Protein AF-A0A1G1KCV7-F1 (afdb_monomer)

Nearest PDB structures (foldseek):
  3gty-assembly2_X  TM=7.359E-01  e=5.611E-01  Thermotoga maritima
  2dzl-assembly1_A  TM=5.352E-01  e=9.002E+00  Homo sapiens

Solvent-accessible surface area (backbone atoms only — not comparable to full-atom values): 4154 Å² total; per-residue (Å²): 117,70,64,61,54,51,48,50,54,49,21,63,74,70,71,54,68,53,56,69,68,56,41,51,51,52,40,47,51,50,11,61,75,67,72,44,59,51,70,60,41,41,75,75,40,46,67,59,48,37,52,52,47,25,50,51,52,38,51,52,50,49,60,75,68,44,83,78,76,73,85,122

pLDDT: mean 91.51, std 11.53, range [41.41, 98.19]

Mean predicted aligned error: 4.9 Å

Radius of gyration: 15.2 Å; Cα contacts (8 Å, |Δi|>4): 41; chains: 1; bounding box: 31×30×43 Å

Structure (mmCIF, N/CA/C/O backbone):
data_AF-A0A1G1KCV7-F1
#
_entry.id   AF-A0A1G1KCV7-F1
#
loop_
_atom_site.group_PDB
_atom_site.id
_atom_site.type_symbol
_atom_site.label_atom_id
_atom_site.label_alt_id
_atom_site.label_comp_id
_atom_site.label_asym_id
_atom_site.label_entity_id
_atom_site.label_seq_id
_atom_site.pdbx_PDB_ins_code
_atom_site.Cartn_x
_atom_site.Cartn_y
_atom_site.Cartn_z
_atom_site.occupancy
_atom_site.B_iso_or_equiv
_atom_site.auth_seq_id
_atom_site.auth_comp_id
_atom_site.auth_asym_id
_atom_site.auth_atom_id
_atom_site.pdbx_PDB_model_num
ATOM 1 N N . MET A 1 1 ? 5.009 -10.278 14.932 1.00 65.12 1 MET A N 1
ATOM 2 C CA . MET A 1 1 ? 4.052 -11.384 14.687 1.00 65.12 1 MET A CA 1
ATOM 3 C C . MET A 1 1 ? 2.630 -11.128 15.191 1.00 65.12 1 MET A C 1
ATOM 5 O O . MET A 1 1 ? 1.726 -11.312 14.398 1.00 65.12 1 MET A O 1
ATOM 9 N N . LYS A 1 2 ? 2.369 -10.696 16.439 1.00 82.94 2 LYS A N 1
ATOM 10 C CA . LYS A 1 2 ? 0.976 -10.441 16.887 1.00 82.94 2 LYS A CA 1
ATOM 11 C C . LYS A 1 2 ? 0.343 -9.174 16.294 1.00 82.94 2 LYS A C 1
ATOM 13 O O . LYS A 1 2 ? -0.818 -9.211 15.921 1.00 82.94 2 LYS A O 1
ATOM 18 N N . LEU A 1 3 ? 1.110 -8.086 16.190 1.00 87.00 3 LEU A N 1
ATOM 19 C CA . 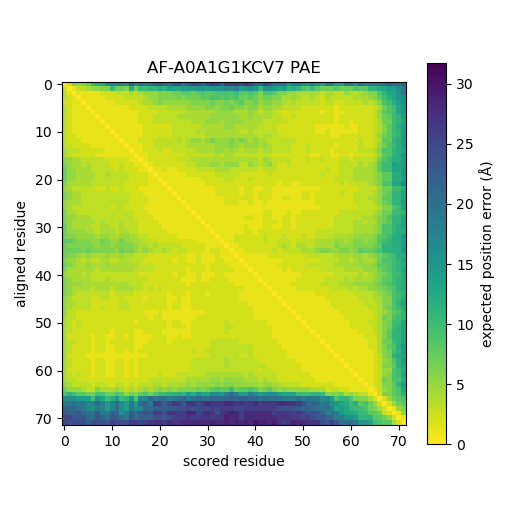LEU A 1 3 ? 0.618 -6.808 15.662 1.00 87.00 3 LEU A CA 1
ATOM 20 C C . LEU A 1 3 ? 0.158 -6.925 14.202 1.00 87.00 3 LEU A C 1
ATOM 22 O O . LEU A 1 3 ? -0.980 -6.591 13.911 1.00 87.00 3 LEU A O 1
ATOM 26 N N . TYR A 1 4 ? 0.999 -7.487 13.329 1.00 86.19 4 TYR A N 1
ATOM 27 C CA . TYR A 1 4 ? 0.665 -7.722 11.918 1.00 86.19 4 TYR A CA 1
ATOM 28 C C . TYR A 1 4 ? -0.639 -8.520 11.752 1.00 86.19 4 TYR A C 1
ATOM 30 O O . TYR A 1 4 ? -1.516 -8.121 10.999 1.00 86.19 4 TYR A O 1
ATOM 38 N N . PHE A 1 5 ? -0.823 -9.592 12.533 1.00 92.06 5 PHE A N 1
ATOM 39 C CA . PHE A 1 5 ? -2.066 -10.369 12.510 1.00 92.06 5 PHE A CA 1
ATOM 40 C C . PHE A 1 5 ? -3.294 -9.534 12.905 1.00 92.06 5 PHE A C 1
ATOM 42 O O . PHE A 1 5 ? -4.352 -9.666 12.296 1.00 92.06 5 PHE A O 1
ATOM 49 N N . VAL A 1 6 ? -3.165 -8.667 13.914 1.00 93.38 6 VAL A N 1
ATOM 50 C CA . VAL A 1 6 ? -4.254 -7.773 14.335 1.00 93.38 6 VAL A CA 1
ATOM 51 C C . VAL A 1 6 ? -4.574 -6.754 13.242 1.00 93.38 6 VAL A C 1
ATOM 53 O O . VAL A 1 6 ? -5.743 -6.594 12.906 1.00 93.38 6 VAL A O 1
ATOM 56 N N . LEU A 1 7 ? -3.559 -6.119 12.649 1.00 94.50 7 LEU A N 1
ATOM 57 C CA . LEU A 1 7 ? -3.751 -5.160 11.557 1.00 94.50 7 LEU A CA 1
ATOM 58 C C . LEU A 1 7 ? 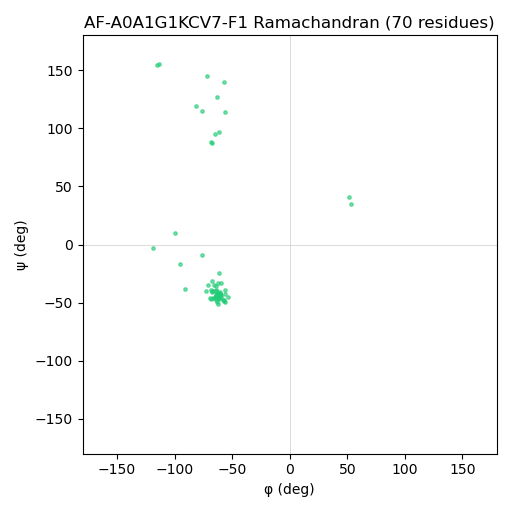-4.411 -5.824 10.347 1.00 94.50 7 LEU A C 1
ATOM 60 O O . LEU A 1 7 ? -5.379 -5.293 9.815 1.00 94.50 7 LEU A O 1
ATOM 64 N N . GLN A 1 8 ? -3.981 -7.030 9.979 1.00 94.12 8 GLN A N 1
ATOM 65 C CA . GLN A 1 8 ? -4.615 -7.788 8.906 1.00 94.12 8 GLN A CA 1
ATOM 66 C C . GLN A 1 8 ? -6.098 -8.068 9.198 1.00 94.12 8 GLN A C 1
ATOM 68 O O . GLN A 1 8 ? -6.940 -7.875 8.326 1.00 94.12 8 GLN A O 1
ATOM 73 N N . LYS A 1 9 ? -6.439 -8.499 10.420 1.00 96.31 9 LYS A N 1
ATOM 74 C CA . LYS A 1 9 ? -7.834 -8.791 10.787 1.00 96.31 9 LYS A CA 1
ATOM 75 C C . LYS A 1 9 ? -8.722 -7.551 10.786 1.00 96.31 9 LYS A C 1
ATOM 77 O O . LYS A 1 9 ? -9.887 -7.656 10.423 1.00 96.31 9 LYS A O 1
ATOM 82 N N . ILE A 1 10 ? -8.178 -6.399 11.170 1.00 95.31 10 ILE A N 1
ATOM 83 C CA . ILE A 1 10 ? -8.895 -5.121 11.111 1.00 95.31 10 ILE A CA 1
ATOM 84 C C . ILE A 1 10 ? -9.091 -4.701 9.655 1.00 95.31 10 ILE A C 1
ATOM 86 O O . ILE A 1 10 ? -10.209 -4.379 9.275 1.00 95.31 10 ILE A O 1
ATOM 90 N N . ALA A 1 11 ? -8.046 -4.781 8.826 1.00 95.88 11 ALA A N 1
ATOM 91 C CA . ALA A 1 11 ? -8.152 -4.489 7.400 1.00 95.88 11 ALA A CA 1
ATOM 92 C C . ALA A 1 11 ? -9.222 -5.347 6.709 1.00 95.88 11 ALA A C 1
ATOM 94 O O . ALA A 1 11 ? -9.994 -4.837 5.907 1.00 95.88 11 ALA A O 1
ATOM 95 N N . GLU A 1 12 ? -9.287 -6.642 7.040 1.00 95.62 12 GLU A N 1
ATOM 96 C CA . GLU A 1 12 ? -10.315 -7.560 6.538 1.00 95.62 12 GLU A CA 1
ATOM 97 C C . GLU A 1 12 ? -11.725 -7.177 7.014 1.00 95.62 12 GLU A C 1
ATOM 99 O O . GLU A 1 12 ? -12.662 -7.222 6.223 1.00 95.62 12 GLU A O 1
ATOM 104 N N . ALA A 1 13 ? -11.888 -6.815 8.291 1.00 96.75 13 ALA A N 1
ATOM 105 C CA . ALA A 1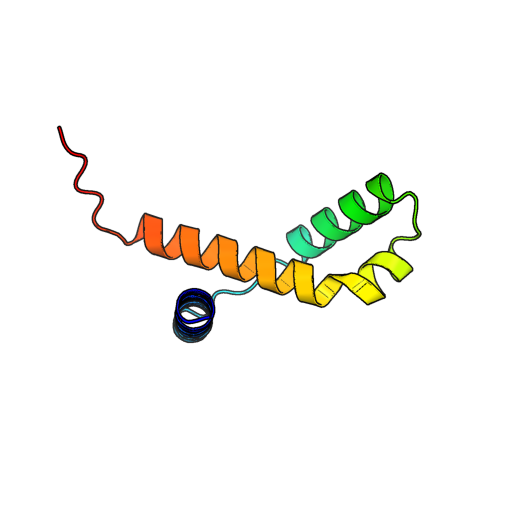 13 ? -13.191 -6.486 8.871 1.00 96.75 13 ALA A CA 1
ATOM 106 C C . ALA A 1 13 ? -13.761 -5.151 8.367 1.00 96.75 13 ALA A C 1
ATOM 108 O O . ALA A 1 13 ? -14.971 -5.029 8.204 1.00 96.75 13 ALA A O 1
ATOM 109 N N . GLU A 1 14 ? -12.888 -4.176 8.116 1.00 95.69 14 GLU A N 1
ATOM 110 C CA . GLU A 1 14 ? -13.242 -2.814 7.696 1.00 95.69 14 GLU A CA 1
ATOM 111 C C . GLU A 1 14 ? -13.088 -2.610 6.177 1.00 95.69 14 GLU A C 1
ATOM 113 O O . GLU A 1 14 ? -13.125 -1.482 5.690 1.00 95.69 14 GLU A O 1
ATOM 118 N N . GLU A 1 15 ? -12.874 -3.699 5.426 1.00 96.12 15 GLU A N 1
ATOM 119 C CA . GLU A 1 15 ? -12.706 -3.710 3.964 1.00 96.12 15 GLU A CA 1
ATOM 120 C C . GLU A 1 15 ? -11.619 -2.735 3.460 1.00 96.12 15 GLU A C 1
ATOM 122 O O . GLU A 1 15 ? -11.707 -2.153 2.376 1.00 96.12 15 GLU A O 1
ATOM 127 N N . ILE A 1 16 ? -10.551 -2.565 4.244 1.00 95.12 16 ILE A N 1
ATOM 128 C CA . ILE A 1 16 ? -9.435 -1.681 3.908 1.00 95.12 16 ILE A CA 1
ATOM 129 C C . ILE A 1 16 ? -8.566 -2.366 2.854 1.00 95.12 16 ILE A C 1
ATOM 131 O O . ILE A 1 16 ? -7.899 -3.373 3.108 1.00 95.12 16 ILE A O 1
ATOM 135 N N . VAL A 1 17 ? -8.538 -1.771 1.666 1.00 93.69 17 VAL A N 1
ATOM 136 C CA . VAL A 1 17 ? -7.736 -2.219 0.525 1.00 93.69 17 VAL A CA 1
ATOM 137 C C . VAL A 1 17 ? -6.651 -1.201 0.182 1.00 93.69 17 VAL A C 1
ATOM 139 O O . VAL A 1 17 ? -6.762 -0.010 0.488 1.00 93.69 17 VAL A O 1
ATOM 142 N N . ALA A 1 18 ? -5.581 -1.675 -0.455 1.00 92.75 18 ALA A N 1
ATOM 143 C CA . ALA A 1 18 ? -4.594 -0.788 -1.053 1.00 92.75 18 ALA A CA 1
ATOM 144 C C . ALA A 1 18 ? -5.180 -0.123 -2.307 1.00 92.75 18 ALA A C 1
ATOM 146 O O . ALA A 1 18 ? -5.940 -0.740 -3.052 1.00 92.75 18 ALA A O 1
ATOM 147 N N . ASP A 1 19 ? -4.808 1.130 -2.547 1.00 93.88 19 ASP A N 1
ATOM 148 C CA . ASP A 1 19 ? -5.150 1.829 -3.783 1.00 93.88 19 ASP A CA 1
ATOM 149 C C . ASP A 1 19 ? -4.173 1.419 -4.888 1.00 93.88 19 ASP A C 1
ATOM 151 O O . ASP A 1 19 ? -2.968 1.644 -4.781 1.00 93.88 19 ASP A O 1
ATOM 155 N N . GLU A 1 20 ? -4.689 0.834 -5.965 1.00 93.50 20 GLU A N 1
ATOM 156 C CA . GLU A 1 20 ? -3.880 0.359 -7.092 1.00 93.50 20 GLU A CA 1
ATOM 157 C C . GLU A 1 20 ? -3.106 1.489 -7.797 1.00 93.50 20 GLU A C 1
ATOM 159 O O . GLU A 1 20 ? -2.038 1.254 -8.371 1.00 93.50 20 GLU A O 1
ATOM 164 N N . THR A 1 21 ? -3.584 2.734 -7.706 1.00 96.69 21 THR A N 1
ATOM 165 C CA . THR A 1 21 ? -2.844 3.910 -8.185 1.00 96.69 21 THR A CA 1
ATOM 166 C C . THR A 1 21 ? -1.594 4.134 -7.341 1.00 96.69 21 THR A C 1
ATOM 168 O O . THR A 1 21 ? -0.504 4.341 -7.877 1.00 96.69 21 THR A O 1
ATOM 171 N N . GLU A 1 22 ? -1.737 4.053 -6.019 1.00 95.62 22 GLU A N 1
ATOM 172 C CA . GLU A 1 22 ? -0.647 4.234 -5.059 1.00 95.62 22 GLU A CA 1
ATOM 173 C C . GLU A 1 22 ? 0.361 3.077 -5.135 1.00 95.62 22 GLU A C 1
ATOM 175 O O . GLU A 1 22 ? 1.573 3.307 -5.125 1.00 95.62 22 GLU A O 1
ATOM 180 N N . VAL A 1 23 ? -0.126 1.842 -5.319 1.00 97.25 23 VAL A N 1
ATOM 181 C CA . VAL A 1 23 ? 0.709 0.662 -5.604 1.00 97.25 23 VAL A CA 1
ATOM 182 C C . VAL A 1 23 ? 1.554 0.909 -6.855 1.00 97.25 23 VAL A C 1
ATOM 184 O O . VAL A 1 23 ? 2.773 0.738 -6.827 1.00 97.25 23 VAL A O 1
ATOM 187 N N . GLY A 1 24 ? 0.935 1.368 -7.948 1.00 97.44 24 GLY A N 1
ATOM 188 C CA . GLY A 1 24 ? 1.640 1.671 -9.194 1.00 97.44 24 GLY A CA 1
ATOM 189 C C . GLY A 1 24 ? 2.706 2.759 -9.036 1.00 97.44 24 GLY A C 1
ATOM 190 O O . GLY A 1 24 ? 3.818 2.603 -9.539 1.00 97.44 24 GLY A O 1
ATOM 191 N N . GLN A 1 25 ? 2.397 3.832 -8.304 1.00 97.81 25 GLN A N 1
ATOM 192 C CA . GLN A 1 25 ? 3.339 4.922 -8.026 1.00 97.81 25 GLN A CA 1
ATOM 193 C C . GLN A 1 25 ? 4.535 4.454 -7.188 1.00 97.81 25 GLN A C 1
ATOM 195 O O . GLN A 1 25 ? 5.678 4.772 -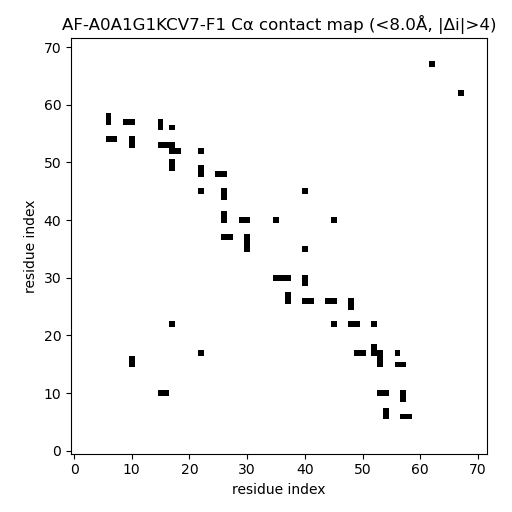7.517 1.00 97.81 25 GLN A O 1
ATOM 200 N N . ARG A 1 26 ? 4.291 3.655 -6.142 1.00 97.50 26 ARG A N 1
ATOM 201 C CA . ARG A 1 26 ? 5.344 3.056 -5.305 1.00 97.50 26 ARG A CA 1
ATOM 202 C C . ARG A 1 26 ? 6.256 2.135 -6.110 1.00 97.50 26 ARG A C 1
ATOM 204 O O . ARG A 1 26 ? 7.474 2.243 -5.995 1.00 97.50 26 ARG A O 1
ATOM 211 N N . LEU A 1 27 ? 5.689 1.269 -6.951 1.00 98.19 27 LEU A N 1
ATOM 212 C CA . LEU A 1 27 ? 6.467 0.380 -7.819 1.00 98.19 27 LEU A CA 1
ATOM 213 C C . LEU A 1 27 ? 7.292 1.158 -8.852 1.00 98.19 27 LEU A C 1
ATOM 215 O O . LEU A 1 27 ? 8.440 0.800 -9.103 1.00 98.19 27 LEU A O 1
ATOM 219 N N . ALA A 1 28 ? 6.745 2.238 -9.419 1.00 98.00 28 ALA A N 1
ATOM 220 C CA . ALA A 1 28 ? 7.479 3.112 -10.332 1.00 98.00 28 ALA A CA 1
ATOM 221 C C . ALA A 1 28 ? 8.672 3.792 -9.643 1.00 98.00 28 ALA A C 1
ATOM 223 O O . ALA A 1 28 ? 9.774 3.775 -10.188 1.00 98.00 28 ALA A O 1
ATOM 224 N N . A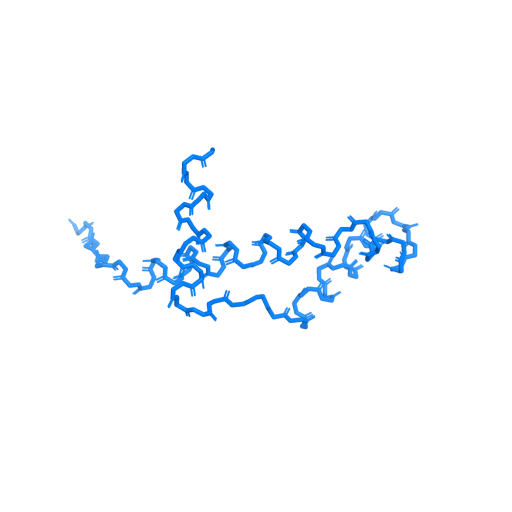LA A 1 29 ? 8.477 4.310 -8.427 1.00 97.81 29 ALA A N 1
ATOM 225 C CA . ALA A 1 29 ? 9.554 4.901 -7.636 1.00 97.81 29 ALA A CA 1
ATOM 226 C C . ALA A 1 29 ? 10.654 3.874 -7.300 1.00 97.81 29 ALA A C 1
ATOM 228 O O . ALA A 1 29 ? 11.838 4.167 -7.453 1.00 97.81 29 ALA A O 1
ATOM 229 N N . LEU A 1 30 ? 10.274 2.648 -6.918 1.00 96.88 30 LEU A N 1
ATOM 230 C CA . LEU A 1 30 ? 11.221 1.555 -6.660 1.00 96.88 30 LEU A CA 1
ATOM 231 C C . LEU A 1 30 ? 12.007 1.152 -7.916 1.00 96.88 30 LEU A C 1
ATOM 233 O O . LEU A 1 30 ? 13.206 0.889 -7.840 1.00 96.88 30 LEU A O 1
ATOM 237 N N . ALA A 1 31 ? 11.349 1.110 -9.076 1.00 97.81 31 ALA A N 1
ATOM 238 C CA . ALA A 1 31 ? 11.992 0.821 -10.355 1.00 97.81 31 ALA A CA 1
ATOM 239 C C . ALA A 1 31 ? 13.026 1.886 -10.735 1.00 97.81 31 ALA A C 1
ATOM 241 O O . ALA A 1 31 ? 14.137 1.547 -11.153 1.00 97.81 31 ALA A O 1
ATOM 242 N N . GLU A 1 32 ? 12.691 3.160 -10.528 1.00 97.88 32 GLU A N 1
ATOM 243 C CA . GLU A 1 32 ? 13.606 4.278 -10.744 1.00 97.88 32 GLU A CA 1
ATOM 244 C C . GLU A 1 32 ? 14.817 4.212 -9.801 1.00 97.88 32 GLU A C 1
ATOM 246 O O . GLU A 1 32 ? 15.961 4.263 -10.261 1.00 97.88 32 GLU A O 1
ATOM 251 N N . GLU A 1 33 ? 14.585 4.015 -8.500 1.00 96.62 33 GLU A N 1
ATOM 252 C CA . GLU A 1 33 ? 15.638 3.927 -7.481 1.00 96.62 33 GLU A CA 1
ATOM 253 C C . GLU A 1 33 ? 16.589 2.747 -7.735 1.00 96.62 33 GLU A C 1
ATOM 25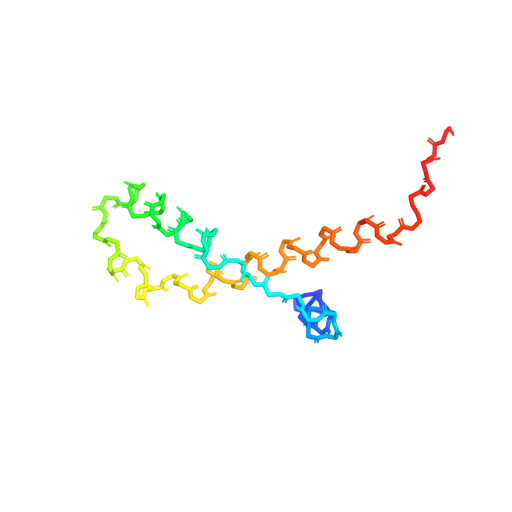5 O O . GLU A 1 33 ? 17.814 2.899 -7.714 1.00 96.62 33 GLU A O 1
ATOM 260 N N . ALA A 1 34 ? 16.031 1.574 -8.043 1.00 93.88 34 ALA A N 1
ATOM 261 C CA . ALA A 1 34 ? 16.797 0.364 -8.318 1.00 93.88 34 ALA A CA 1
ATOM 262 C C . ALA A 1 34 ? 17.440 0.353 -9.717 1.00 93.88 34 ALA A C 1
ATOM 264 O O . ALA A 1 34 ? 18.240 -0.542 -10.005 1.00 93.88 34 ALA A O 1
ATOM 265 N N . LYS A 1 35 ? 17.095 1.314 -10.590 1.00 96.69 35 LYS A N 1
ATOM 266 C CA . LYS A 1 35 ? 17.446 1.336 -12.022 1.00 96.69 35 LYS A CA 1
ATOM 2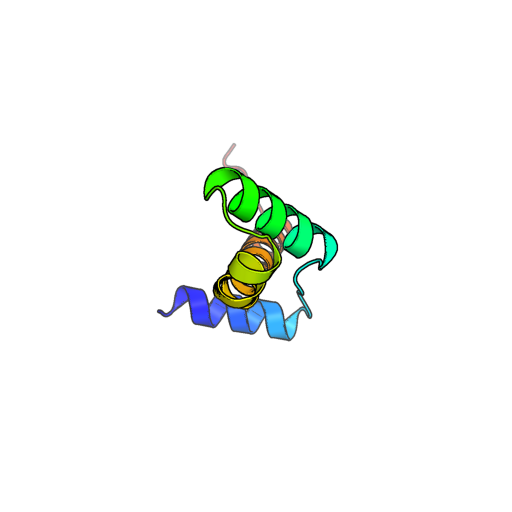67 C C . LYS A 1 35 ? 17.078 0.029 -12.730 1.00 96.69 35 LYS A C 1
ATOM 269 O O . LYS A 1 35 ? 17.851 -0.488 -13.540 1.00 96.69 35 LYS A O 1
ATOM 274 N N . ARG A 1 36 ? 15.906 -0.518 -12.401 1.00 96.19 36 ARG A N 1
ATOM 275 C CA . ARG A 1 36 ? 15.378 -1.766 -12.967 1.00 96.19 36 ARG A CA 1
ATOM 276 C C . ARG A 1 36 ? 14.109 -1.506 -13.778 1.00 96.19 36 ARG A C 1
ATOM 278 O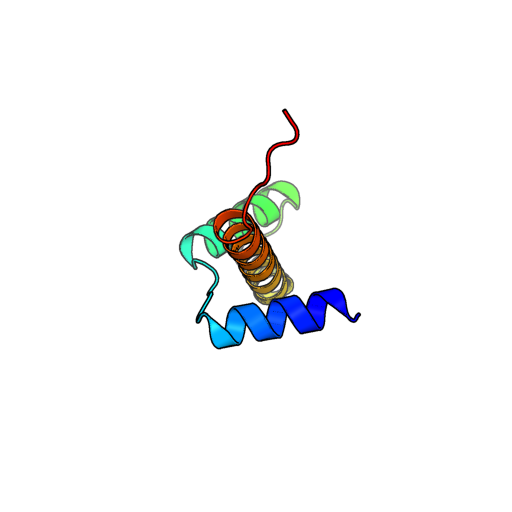 O . ARG A 1 36 ? 13.411 -0.529 -13.513 1.00 96.19 36 ARG A O 1
ATOM 285 N N . PRO A 1 37 ? 13.781 -2.363 -14.758 1.00 97.81 37 PRO A N 1
ATOM 286 C CA . PRO A 1 37 ? 12.497 -2.294 -15.445 1.00 97.81 37 PRO A CA 1
ATOM 287 C C . PRO A 1 37 ? 11.323 -2.414 -14.465 1.00 97.81 37 PRO A C 1
ATOM 289 O O . PRO A 1 37 ? 11.350 -3.245 -13.556 1.00 97.81 37 PRO A O 1
ATOM 292 N N . LEU A 1 38 ? 10.268 -1.624 -14.687 1.00 96.81 38 LEU A N 1
ATOM 293 C CA . LEU A 1 38 ? 9.068 -1.639 -13.844 1.00 96.81 38 LEU A CA 1
ATOM 294 C C . LEU A 1 38 ? 8.437 -3.031 -13.759 1.00 96.81 38 LEU A C 1
ATOM 296 O O . LEU A 1 38 ? 8.014 -3.430 -12.683 1.00 96.81 38 LEU A O 1
ATOM 300 N N . ASP A 1 39 ? 8.408 -3.781 -14.860 1.00 97.50 39 ASP A N 1
ATOM 301 C CA . ASP A 1 39 ? 7.816 -5.122 -14.884 1.00 97.50 39 ASP A CA 1
ATOM 302 C C . ASP A 1 39 ? 8.572 -6.109 -13.983 1.00 97.50 39 ASP A C 1
ATOM 304 O O . ASP A 1 39 ? 7.953 -6.945 -13.328 1.00 97.50 39 ASP A O 1
ATOM 308 N N . GLU A 1 40 ? 9.901 -5.984 -13.895 1.00 97.06 40 GLU A N 1
ATOM 309 C CA . GLU A 1 40 ? 10.725 -6.805 -13.001 1.00 97.06 40 GLU A CA 1
ATOM 310 C C . GLU A 1 40 ? 10.439 -6.456 -11.538 1.00 97.06 40 GLU A C 1
ATOM 312 O O . GLU A 1 40 ? 10.204 -7.341 -10.717 1.00 97.06 40 GLU A O 1
ATOM 317 N N . VAL A 1 41 ? 10.398 -5.161 -11.215 1.00 97.44 41 VAL A N 1
ATOM 318 C CA . VAL A 1 41 ? 10.078 -4.692 -9.860 1.00 97.44 41 VAL A CA 1
ATOM 319 C C . VAL A 1 41 ? 8.659 -5.085 -9.468 1.00 97.44 41 VAL A C 1
ATOM 321 O O . VAL A 1 41 ? 8.445 -5.576 -8.366 1.00 97.44 41 VAL A O 1
ATOM 324 N N . ARG A 1 42 ? 7.696 -4.939 -10.376 1.00 97.31 42 ARG A N 1
ATOM 325 C CA . ARG A 1 42 ? 6.313 -5.368 -10.175 1.00 97.31 42 ARG A CA 1
ATOM 326 C C . ARG A 1 42 ? 6.236 -6.858 -9.868 1.00 97.31 42 ARG A C 1
ATOM 328 O O . ARG A 1 42 ? 5.605 -7.238 -8.891 1.00 97.31 42 ARG A O 1
ATOM 335 N N . HIS A 1 43 ? 6.915 -7.692 -10.652 1.00 97.00 43 HIS A N 1
ATOM 336 C CA . HIS A 1 43 ? 6.899 -9.136 -10.440 1.00 97.00 43 HIS A CA 1
ATOM 337 C C . HIS A 1 43 ? 7.426 -9.548 -9.058 1.00 97.00 43 HIS A C 1
ATOM 339 O O . HIS A 1 43 ? 6.953 -10.530 -8.496 1.00 97.00 43 HIS A O 1
ATOM 345 N N . VAL A 1 44 ? 8.393 -8.803 -8.517 1.00 96.50 44 VAL A N 1
ATOM 346 C CA . VAL A 1 44 ? 9.045 -9.142 -7.246 1.00 96.50 44 VAL A CA 1
ATOM 347 C C . VAL A 1 44 ? 8.355 -8.503 -6.040 1.00 96.50 44 VAL A C 1
ATOM 349 O O . VAL A 1 44 ? 8.277 -9.139 -4.997 1.00 96.50 44 VAL A O 1
ATOM 352 N N . PHE A 1 45 ? 7.870 -7.266 -6.161 1.00 96.50 45 PHE A N 1
ATOM 353 C CA . PHE A 1 45 ? 7.495 -6.438 -5.008 1.00 96.50 45 PHE A CA 1
ATOM 354 C C . PHE A 1 45 ? 6.019 -6.033 -4.966 1.00 96.50 45 PHE A C 1
ATOM 356 O O . PHE A 1 45 ? 5.618 -5.354 -4.025 1.00 96.50 45 PHE A O 1
ATOM 363 N N . GLU A 1 46 ? 5.197 -6.381 -5.963 1.00 96.69 46 GLU A N 1
ATOM 364 C CA . GLU A 1 46 ? 3.804 -5.915 -5.996 1.00 96.69 46 GLU A CA 1
ATOM 365 C C . GLU A 1 46 ? 3.002 -6.357 -4.763 1.00 96.69 46 GLU A C 1
ATOM 367 O O . GLU A 1 46 ? 2.289 -5.536 -4.186 1.00 96.69 46 GLU A O 1
ATOM 372 N N . GLU A 1 47 ? 3.141 -7.613 -4.328 1.00 96.50 47 GLU A N 1
ATOM 373 C CA . GLU A 1 47 ? 2.454 -8.108 -3.127 1.00 96.50 47 GLU A CA 1
ATOM 374 C C . GLU A 1 47 ? 2.930 -7.378 -1.866 1.00 96.50 47 GLU A C 1
ATOM 376 O O . GLU A 1 47 ? 2.102 -6.843 -1.131 1.00 96.50 47 GLU A O 1
ATOM 381 N N . ASP A 1 48 ? 4.244 -7.245 -1.675 1.00 96.19 48 ASP A N 1
ATOM 382 C CA . ASP A 1 48 ? 4.829 -6.556 -0.518 1.00 96.19 48 ASP A CA 1
ATOM 383 C C . ASP A 1 48 ? 4.400 -5.082 -0.443 1.00 96.19 48 ASP A C 1
ATOM 385 O O . ASP A 1 48 ? 4.048 -4.568 0.622 1.00 96.19 48 ASP A O 1
ATOM 389 N N . VAL A 1 49 ? 4.394 -4.384 -1.584 1.00 97.19 49 VAL A N 1
ATOM 390 C CA . VAL A 1 49 ? 3.938 -2.991 -1.669 1.00 97.19 49 VAL A CA 1
ATOM 391 C C . VAL A 1 49 ? 2.453 -2.900 -1.335 1.00 97.19 49 VAL A C 1
ATOM 393 O O . VAL A 1 49 ? 2.052 -2.026 -0.563 1.00 97.19 49 VAL A O 1
ATOM 396 N N . ARG A 1 50 ? 1.632 -3.804 -1.877 1.00 97.19 50 ARG A N 1
ATOM 397 C CA . ARG A 1 50 ? 0.191 -3.837 -1.612 1.00 97.19 50 ARG A CA 1
ATOM 398 C C . ARG A 1 50 ? -0.091 -4.090 -0.130 1.00 97.19 50 ARG A C 1
ATOM 400 O O . ARG A 1 50 ? -0.916 -3.393 0.463 1.00 97.19 50 ARG A O 1
ATOM 407 N N . GLU A 1 51 ? 0.608 -5.038 0.484 1.00 95.31 51 GLU A N 1
ATOM 408 C CA . GLU A 1 51 ? 0.480 -5.325 1.912 1.00 95.31 51 GLU A CA 1
ATOM 409 C C . GLU A 1 51 ? 0.901 -4.140 2.778 1.00 95.31 51 GLU A C 1
ATOM 411 O O . GLU A 1 51 ? 0.152 -3.752 3.676 1.00 95.31 51 GLU A O 1
ATOM 416 N N . SER A 1 52 ? 2.042 -3.521 2.468 1.00 95.50 52 SER A N 1
ATOM 417 C CA . SER A 1 52 ? 2.552 -2.364 3.205 1.00 95.50 52 SER A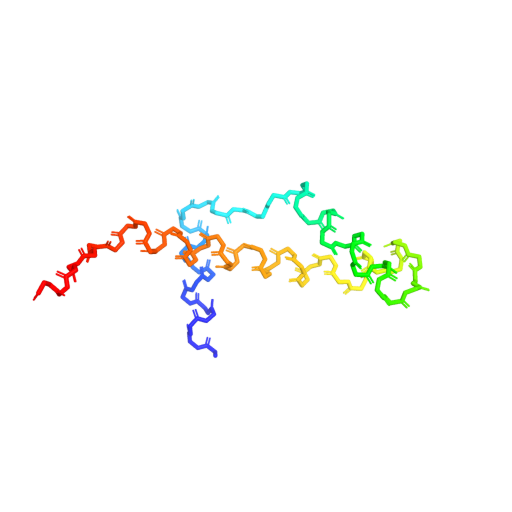 CA 1
ATOM 418 C C . SER A 1 52 ? 1.593 -1.172 3.151 1.00 95.50 52 SER A C 1
ATOM 420 O O . SER A 1 52 ? 1.342 -0.531 4.174 1.00 95.50 52 SER A O 1
ATOM 422 N N . LEU A 1 53 ? 1.005 -0.891 1.985 1.00 96.69 53 LEU A N 1
ATOM 423 C CA . LEU A 1 53 ? 0.033 0.194 1.827 1.00 96.69 53 LEU A CA 1
ATOM 424 C C . LEU A 1 53 ? -1.273 -0.085 2.574 1.00 96.69 53 LEU A C 1
ATOM 426 O O . LEU A 1 53 ? -1.823 0.810 3.219 1.00 96.69 53 LEU A O 1
ATOM 430 N N . ARG A 1 54 ? -1.762 -1.328 2.532 1.00 96.69 54 ARG A N 1
ATOM 431 C CA . ARG A 1 54 ? -2.936 -1.740 3.310 1.00 96.69 54 ARG A CA 1
ATOM 432 C C . ARG A 1 54 ? -2.680 -1.604 4.810 1.00 96.69 54 ARG A C 1
ATOM 434 O O . ARG A 1 54 ? -3.542 -1.108 5.535 1.00 96.69 54 ARG A O 1
ATOM 441 N N . GLU A 1 55 ? -1.505 -2.016 5.279 1.00 95.44 55 GLU A N 1
ATOM 442 C CA . GLU A 1 55 ? -1.112 -1.883 6.683 1.00 95.44 55 GLU A CA 1
ATOM 443 C C . GLU A 1 55 ? -1.077 -0.411 7.114 1.00 95.44 55 GLU A C 1
ATOM 445 O O . GLU A 1 55 ? -1.690 -0.060 8.123 1.00 95.44 55 GLU A O 1
ATOM 450 N N . ALA A 1 56 ? -0.454 0.462 6.316 1.00 95.12 56 ALA A N 1
ATOM 451 C CA . ALA A 1 56 ? -0.408 1.900 6.580 1.00 95.12 56 ALA A CA 1
ATOM 452 C C . ALA A 1 56 ? -1.817 2.506 6.704 1.00 95.12 56 ALA A C 1
ATOM 454 O O . ALA A 1 56 ? -2.131 3.140 7.709 1.00 95.12 56 ALA A O 1
ATOM 455 N N . ARG A 1 57 ? -2.710 2.209 5.753 1.00 95.56 57 ARG A N 1
ATOM 456 C CA . ARG A 1 57 ? -4.110 2.671 5.787 1.00 95.56 57 ARG A CA 1
ATOM 457 C C . ARG A 1 57 ? -4.884 2.144 6.992 1.00 95.56 57 ARG A C 1
ATOM 459 O O . ARG A 1 57 ? -5.745 2.834 7.528 1.00 95.56 57 ARG A O 1
ATOM 466 N N . THR A 1 58 ? -4.572 0.930 7.436 1.00 95.94 58 THR A N 1
ATOM 467 C CA . THR A 1 58 ? -5.175 0.351 8.642 1.00 95.94 58 THR A CA 1
ATOM 468 C C . THR A 1 58 ? -4.735 1.106 9.892 1.00 95.94 58 THR A C 1
ATOM 470 O O . THR A 1 58 ? -5.548 1.362 10.778 1.00 95.94 58 THR A O 1
ATOM 473 N N . ILE A 1 59 ? -3.462 1.499 9.966 1.00 94.75 59 ILE A N 1
ATOM 474 C CA . ILE A 1 59 ? -2.953 2.339 11.055 1.00 94.75 59 ILE A CA 1
ATOM 475 C C . ILE A 1 59 ? -3.637 3.708 11.027 1.00 94.75 59 ILE A C 1
ATOM 477 O O . ILE A 1 59 ? -4.112 4.158 12.068 1.00 94.75 59 ILE A O 1
ATOM 481 N N . ASP A 1 60 ? -3.764 4.331 9.856 1.00 94.25 60 ASP A N 1
ATOM 482 C CA . ASP A 1 60 ? -4.449 5.619 9.707 1.00 94.25 60 ASP A CA 1
ATOM 483 C C . ASP A 1 60 ? -5.919 5.538 10.139 1.00 94.25 60 ASP A C 1
ATOM 485 O O . ASP A 1 60 ? -6.400 6.396 10.882 1.00 94.25 60 ASP A O 1
ATOM 489 N N . PHE A 1 61 ? -6.622 4.467 9.753 1.00 94.31 61 PHE A N 1
ATOM 490 C CA . PHE A 1 61 ? -7.978 4.184 10.223 1.00 94.31 61 PHE A CA 1
ATOM 491 C C . PHE A 1 61 ? -8.034 4.085 11.750 1.00 94.31 61 PHE A C 1
ATOM 493 O O . PHE A 1 61 ? -8.890 4.707 12.384 1.00 94.31 61 PHE A O 1
ATOM 500 N N . LEU A 1 62 ? -7.118 3.332 12.362 1.00 93.69 62 LEU A N 1
ATOM 501 C CA . LEU A 1 62 ? -7.069 3.187 13.814 1.00 93.69 62 LEU A CA 1
ATOM 502 C C . LEU A 1 62 ? -6.804 4.525 14.507 1.00 93.69 62 LEU A C 1
ATOM 504 O O . LEU A 1 62 ? -7.443 4.810 15.514 1.00 93.69 62 LEU A O 1
ATOM 508 N N . LEU A 1 63 ? -5.903 5.351 13.974 1.00 92.69 63 LEU A N 1
ATOM 509 C CA . LEU A 1 63 ? -5.591 6.672 14.522 1.00 92.69 63 LEU A CA 1
ATOM 510 C C . LEU A 1 63 ? -6.774 7.638 14.412 1.00 92.69 63 LEU A C 1
ATOM 512 O O . LEU A 1 63 ? -7.044 8.368 15.361 1.00 92.69 63 LEU A O 1
ATOM 516 N N . ALA A 1 64 ? -7.502 7.615 13.294 1.00 91.38 64 ALA A N 1
ATOM 517 C CA . ALA A 1 64 ? -8.684 8.449 13.089 1.00 91.38 64 ALA A CA 1
ATOM 518 C C . ALA A 1 64 ? -9.855 8.062 14.011 1.00 91.38 64 ALA A C 1
ATOM 520 O O . ALA A 1 64 ? -10.647 8.920 14.399 1.00 91.38 64 ALA A O 1
ATOM 521 N N . ASN A 1 65 ? -9.967 6.777 14.363 1.00 87.00 65 ASN A N 1
ATOM 522 C CA . ASN A 1 65 ? -11.032 6.253 15.223 1.00 87.00 65 ASN A CA 1
ATOM 523 C C . ASN A 1 65 ? -10.636 6.156 16.701 1.00 87.00 65 ASN A C 1
ATOM 525 O O . ASN A 1 65 ? -11.501 6.028 17.574 1.00 87.00 65 ASN A O 1
ATOM 529 N N . ALA A 1 66 ? -9.342 6.214 17.012 1.00 84.25 66 ALA A N 1
ATOM 530 C CA . ALA A 1 66 ? -8.882 6.331 18.379 1.00 84.25 66 ALA A CA 1
ATOM 531 C C . ALA A 1 66 ? -9.382 7.665 18.938 1.00 84.25 66 ALA A C 1
ATOM 533 O O . ALA A 1 66 ? -9.154 8.727 18.360 1.00 84.25 66 ALA A O 1
ATOM 534 N N . LYS A 1 67 ? -10.055 7.623 20.094 1.00 66.75 67 LYS A N 1
ATOM 535 C CA . LYS A 1 67 ? -10.301 8.833 20.880 1.00 66.75 67 LYS A CA 1
ATOM 536 C C . LYS A 1 67 ? -8.937 9.399 21.269 1.00 66.75 67 LYS A C 1
ATOM 538 O O . LYS A 1 67 ? -8.324 8.924 22.222 1.00 66.75 67 LYS A O 1
ATOM 543 N N . LEU A 1 68 ? -8.447 10.365 20.498 1.00 60.91 68 LEU A N 1
ATOM 544 C CA . LEU A 1 68 ? -7.268 11.144 20.835 1.00 60.91 68 LEU A CA 1
ATOM 545 C C . LEU A 1 68 ? -7.641 12.006 22.042 1.00 60.91 68 LEU A C 1
ATOM 547 O O . LEU A 1 68 ? -8.127 13.125 21.907 1.00 60.91 68 LEU A O 1
ATOM 551 N N . GLU A 1 69 ? -7.462 11.458 23.242 1.00 60.88 69 GLU A N 1
ATOM 552 C CA . GLU A 1 69 ? -7.296 12.286 24.429 1.00 60.88 69 GLU A CA 1
ATOM 553 C C . GLU A 1 69 ? -5.947 12.995 24.267 1.00 60.88 69 GLU A C 1
ATOM 555 O O . GLU A 1 69 ? -4.899 12.483 24.667 1.00 60.88 69 GLU A O 1
ATOM 560 N N . GLU A 1 70 ? -5.954 14.153 23.600 1.00 59.84 70 GLU A N 1
ATOM 561 C CA . GLU A 1 70 ? -4.830 15.078 23.678 1.00 59.84 70 GLU A CA 1
ATOM 562 C C . GLU A 1 70 ? -4.617 15.394 25.159 1.00 59.84 70 GLU A C 1
ATOM 564 O O . GLU A 1 70 ? -5.480 15.977 25.819 1.00 59.84 70 GLU A O 1
ATOM 569 N N . LYS A 1 71 ? -3.472 14.968 25.702 1.00 54.19 71 LYS A N 1
ATOM 570 C CA . LYS A 1 71 ? -3.019 15.438 27.008 1.00 54.19 71 LYS A CA 1
ATOM 571 C C . LYS A 1 71 ? -2.730 16.933 26.879 1.00 54.19 71 LYS A C 1
ATOM 573 O O . LYS A 1 71 ? -1.650 17.301 26.422 1.00 54.19 71 LYS A O 1
ATOM 578 N N . GLN A 1 72 ? -3.724 17.746 27.230 1.00 41.41 72 GLN A N 1
ATOM 579 C CA . GLN A 1 72 ? -3.550 19.161 27.555 1.00 41.41 72 GLN A CA 1
ATOM 580 C C . GLN A 1 72 ? -2.666 19.324 28.792 1.00 41.41 72 GLN A C 1
ATOM 582 O O . GLN A 1 72 ? -2.766 18.476 29.712 1.00 41.41 72 GLN A O 1
#

Foldseek 3Di:
DVVLVVLVVLCVVVVQWADVVQLLVVLVVVCVVVVHDSVVSCVPCSVVSRSVRSSVVSVVVCVVPPPPPPPD

Secondary structure (DSSP, 8-state):
-HHHHHHHHHHHHTT----HHHHHHHHHHHHHHHT--HHHHHHHHHHHHHHHHHHHHHHHHHHHHS------

Sequence (72 aa):
MKLYFVLQKIAEAEEIVADETEVGQRLAALAEEAKRPLDEVRHVFEEDVRESLREARTIDFLLANAKLEEKQ